Protein AF-A0A8J6NUS0-F1 (afdb_monomer)

Mean predicted aligned error: 7.98 Å

Nearest PDB structures (foldseek):
  6egc-assembly1_A  TM=4.329E-01  e=8.151E+00  synthetic construct

Structure (mmCIF, N/CA/C/O backbone):
data_AF-A0A8J6NUS0-F1
#
_entry.id   AF-A0A8J6NUS0-F1
#
loop_
_atom_site.group_PDB
_atom_site.id
_atom_site.type_symbol
_atom_site.label_atom_id
_atom_site.label_alt_id
_atom_site.label_comp_id
_atom_site.label_asym_id
_atom_site.label_entity_id
_atom_site.label_seq_id
_atom_site.pdbx_PDB_ins_code
_atom_site.Cartn_x
_atom_site.Cartn_y
_atom_site.Cartn_z
_atom_site.occupancy
_atom_site.B_iso_or_equiv
_atom_site.auth_seq_id
_atom_site.auth_comp_id
_atom_site.auth_asym_id
_atom_site.auth_atom_id
_atom_site.pdbx_PDB_model_num
ATOM 1 N N . MET A 1 1 ? -6.964 7.880 16.794 1.00 73.88 1 MET A N 1
ATOM 2 C CA . MET A 1 1 ? -7.777 8.091 15.586 1.00 73.88 1 MET A CA 1
ATOM 3 C C . MET A 1 1 ? -7.059 8.968 14.573 1.00 73.88 1 MET A C 1
ATOM 5 O O . MET A 1 1 ? -6.770 8.457 13.501 1.00 73.88 1 MET A O 1
ATOM 9 N N . LEU A 1 2 ? -6.635 10.193 14.921 1.00 80.88 2 LEU A N 1
ATOM 10 C CA . LEU A 1 2 ? -5.906 11.079 13.993 1.00 80.88 2 LEU A CA 1
ATOM 11 C C . LEU A 1 2 ? -4.667 10.432 13.339 1.00 80.88 2 LEU A C 1
ATOM 13 O O . LEU A 1 2 ? -4.529 10.477 12.124 1.00 80.88 2 LEU A O 1
ATOM 17 N N . GLY A 1 3 ? -3.802 9.772 14.119 1.00 83.56 3 GLY A N 1
ATOM 18 C CA . GLY A 1 3 ? -2.606 9.121 13.566 1.00 83.56 3 GLY A CA 1
ATOM 19 C C . GLY A 1 3 ? -2.916 7.996 12.569 1.00 83.56 3 GLY A C 1
ATOM 20 O O . GLY A 1 3 ? -2.227 7.872 11.566 1.00 83.56 3 GLY A O 1
ATOM 21 N N . TYR A 1 4 ? -3.983 7.221 12.798 1.00 85.00 4 TYR A N 1
ATOM 22 C CA . TYR A 1 4 ? -4.397 6.158 11.875 1.00 85.00 4 TYR A CA 1
ATOM 23 C C . TYR A 1 4 ? -4.909 6.753 10.558 1.00 85.00 4 TYR A C 1
ATOM 25 O O . TYR A 1 4 ? -4.504 6.318 9.490 1.00 85.00 4 TY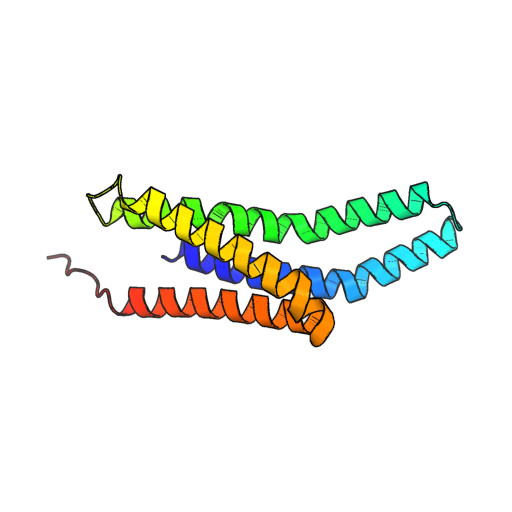R A O 1
ATOM 33 N N . MET A 1 5 ? -5.716 7.817 10.624 1.00 84.50 5 MET A N 1
ATOM 34 C CA . MET A 1 5 ? -6.162 8.519 9.417 1.00 84.50 5 MET A CA 1
ATOM 35 C C . MET A 1 5 ? -5.005 9.116 8.611 1.00 84.50 5 MET A C 1
ATOM 37 O O . MET A 1 5 ? -5.021 9.045 7.387 1.00 84.50 5 MET A O 1
ATOM 41 N N . ILE A 1 6 ? -4.017 9.719 9.284 1.00 88.62 6 ILE A N 1
ATOM 42 C CA . ILE A 1 6 ? -2.832 10.277 8.617 1.00 88.62 6 ILE A CA 1
ATOM 43 C C . ILE A 1 6 ? -2.068 9.170 7.883 1.00 88.62 6 ILE A C 1
ATOM 45 O O . ILE A 1 6 ? -1.617 9.401 6.765 1.00 88.62 6 ILE A O 1
ATOM 49 N N . LEU A 1 7 ? -1.962 7.972 8.472 1.00 90.94 7 LEU A N 1
ATOM 50 C CA . LEU A 1 7 ? -1.345 6.825 7.804 1.00 90.94 7 LEU A CA 1
ATOM 51 C C . LEU A 1 7 ? -2.128 6.402 6.559 1.00 90.94 7 LEU A C 1
ATOM 53 O O . LEU A 1 7 ? -1.525 6.311 5.500 1.00 90.94 7 LEU A O 1
ATOM 57 N N . GLU A 1 8 ? -3.444 6.205 6.651 1.00 89.44 8 GLU A N 1
ATOM 58 C CA . GLU A 1 8 ? -4.281 5.798 5.505 1.00 89.44 8 GLU A CA 1
ATOM 59 C C . GLU A 1 8 ? -4.218 6.817 4.351 1.00 89.44 8 GLU A C 1
ATOM 61 O O . GLU A 1 8 ? -4.039 6.456 3.187 1.00 89.44 8 GLU A O 1
ATOM 66 N N . ILE A 1 9 ? -4.279 8.117 4.667 1.00 89.38 9 ILE A N 1
ATOM 67 C CA . ILE A 1 9 ? -4.110 9.191 3.675 1.00 89.38 9 ILE A CA 1
ATOM 68 C C . ILE A 1 9 ? -2.687 9.177 3.101 1.00 89.38 9 ILE A C 1
ATOM 70 O O . ILE A 1 9 ? -2.503 9.322 1.893 1.00 89.38 9 ILE A O 1
ATOM 74 N N . GLY A 1 10 ? -1.675 8.976 3.945 1.00 91.62 10 GLY A N 1
ATOM 75 C CA . GLY A 1 10 ? -0.281 8.863 3.528 1.00 91.62 10 GLY A CA 1
ATOM 76 C C . GLY A 1 10 ? -0.044 7.683 2.586 1.00 91.62 10 GLY A C 1
ATOM 77 O O . GLY A 1 10 ? 0.643 7.847 1.580 1.00 91.62 10 GLY A O 1
ATOM 78 N N . ILE A 1 11 ? -0.643 6.519 2.853 1.00 91.81 11 ILE A N 1
ATOM 79 C CA . ILE A 1 11 ? -0.587 5.335 1.982 1.00 91.81 11 ILE A CA 1
ATOM 80 C C . ILE A 1 11 ? -1.213 5.663 0.627 1.00 91.81 11 ILE A C 1
ATOM 82 O O . ILE A 1 11 ? -0.582 5.442 -0.403 1.00 91.81 11 ILE A O 1
ATOM 86 N N . ALA A 1 12 ? -2.408 6.260 0.616 1.00 90.12 12 ALA A N 1
ATOM 87 C CA . ALA A 1 12 ? -3.083 6.666 -0.614 1.00 90.12 12 ALA A CA 1
ATOM 88 C C . ALA A 1 12 ? -2.235 7.640 -1.454 1.00 90.12 12 ALA A C 1
ATOM 90 O O . ALA A 1 12 ? -2.056 7.432 -2.654 1.00 90.12 12 ALA A O 1
ATOM 91 N N . ILE A 1 13 ? -1.672 8.678 -0.827 1.00 92.25 13 ILE A N 1
ATOM 92 C CA . ILE A 1 13 ? -0.837 9.676 -1.512 1.00 92.25 13 ILE A CA 1
ATOM 93 C C . ILE A 1 13 ? 0.455 9.042 -2.028 1.00 92.25 13 ILE A C 1
ATOM 95 O O . ILE A 1 13 ? 0.800 9.220 -3.192 1.00 92.25 13 ILE A O 1
ATOM 99 N N . THR A 1 14 ? 1.173 8.293 -1.190 1.00 91.56 14 THR A N 1
ATOM 100 C CA . THR A 1 14 ? 2.445 7.671 -1.586 1.00 91.56 14 THR A CA 1
ATOM 101 C C . THR A 1 14 ? 2.256 6.614 -2.672 1.00 91.56 14 THR A C 1
ATOM 103 O O . THR A 1 14 ? 3.075 6.557 -3.584 1.00 91.56 14 THR A O 1
ATOM 106 N N . ALA A 1 15 ? 1.161 5.849 -2.654 1.00 88.06 15 ALA A N 1
ATOM 107 C CA . ALA A 1 15 ? 0.820 4.908 -3.719 1.00 88.06 15 ALA A CA 1
ATOM 108 C C . ALA A 1 15 ? 0.483 5.616 -5.044 1.00 88.06 15 ALA A C 1
ATOM 110 O O . ALA A 1 15 ? 0.945 5.190 -6.104 1.00 88.06 15 ALA A O 1
ATOM 111 N N . LEU A 1 16 ? -0.267 6.725 -5.001 1.00 87.56 16 LEU A N 1
ATOM 112 C CA . LEU A 1 16 ? -0.542 7.543 -6.189 1.00 87.56 16 LEU A CA 1
ATOM 113 C C . LEU A 1 16 ? 0.738 8.153 -6.765 1.00 87.56 16 LEU A C 1
ATOM 115 O O . LEU A 1 16 ? 0.972 8.072 -7.969 1.00 87.56 16 LEU A O 1
ATOM 119 N N . LEU A 1 17 ? 1.584 8.731 -5.909 1.00 87.94 17 LEU A N 1
ATOM 120 C CA . LEU A 1 17 ? 2.867 9.296 -6.321 1.00 87.94 17 LEU A CA 1
ATOM 121 C C . LEU A 1 17 ? 3.780 8.224 -6.918 1.00 87.94 17 LEU A C 1
ATOM 123 O O . LEU A 1 17 ? 4.392 8.473 -7.952 1.00 87.94 17 LEU A O 1
ATOM 127 N N . ALA A 1 18 ? 3.828 7.030 -6.321 1.00 84.94 18 ALA A N 1
ATOM 128 C CA . ALA A 1 18 ? 4.565 5.898 -6.870 1.00 84.94 18 ALA A CA 1
ATOM 129 C C . ALA A 1 18 ? 4.039 5.509 -8.260 1.00 84.94 18 ALA A C 1
ATOM 131 O O . ALA A 1 18 ? 4.835 5.346 -9.177 1.00 84.94 18 ALA A O 1
ATOM 132 N N . SER A 1 19 ? 2.718 5.447 -8.460 1.00 82.31 19 SER A N 1
ATOM 133 C CA . SER A 1 19 ? 2.120 5.162 -9.773 1.00 82.31 19 SER A CA 1
ATOM 134 C C . SER A 1 19 ? 2.506 6.200 -10.832 1.00 82.31 19 SER A C 1
ATOM 136 O O . SER A 1 19 ? 2.961 5.846 -11.920 1.00 82.31 19 SER A O 1
ATOM 138 N N . VAL A 1 20 ? 2.399 7.491 -10.504 1.00 80.81 20 VAL A N 1
ATOM 139 C CA . VAL A 1 20 ? 2.772 8.582 -11.419 1.00 80.81 20 VAL A CA 1
ATOM 140 C C . VAL A 1 20 ? 4.276 8.574 -11.707 1.00 80.81 20 VAL A C 1
ATOM 142 O O . VAL A 1 20 ? 4.680 8.784 -12.854 1.00 80.81 20 VAL A O 1
ATOM 145 N N . ALA A 1 21 ? 5.106 8.290 -10.700 1.00 79.38 21 ALA A N 1
ATOM 146 C CA . ALA A 1 21 ? 6.553 8.170 -10.845 1.00 79.38 21 ALA A CA 1
ATOM 147 C C . ALA A 1 21 ? 6.943 6.975 -11.727 1.00 79.38 21 ALA A C 1
ATOM 149 O O . ALA A 1 21 ? 7.834 7.109 -12.566 1.00 79.38 21 ALA A O 1
ATOM 150 N N . VAL A 1 22 ? 6.257 5.836 -11.602 1.00 74.38 22 VAL A N 1
ATOM 151 C CA . VAL A 1 22 ? 6.473 4.660 -12.458 1.00 74.38 22 VAL A CA 1
ATOM 152 C C . VAL A 1 22 ? 6.163 4.981 -13.919 1.00 74.38 22 VAL A C 1
ATOM 154 O O . VAL A 1 22 ? 6.983 4.704 -14.792 1.00 74.38 22 VAL A O 1
ATOM 157 N N . ILE A 1 23 ? 5.030 5.633 -14.184 1.00 69.25 23 ILE A N 1
ATOM 158 C CA . ILE A 1 23 ? 4.605 5.956 -15.552 1.00 69.25 23 ILE A CA 1
ATOM 159 C C . ILE A 1 23 ? 5.490 7.050 -16.176 1.00 69.25 23 ILE A C 1
ATOM 161 O O . ILE A 1 23 ? 5.847 6.957 -17.347 1.00 69.25 23 ILE A O 1
ATOM 165 N N . SER A 1 24 ? 5.869 8.075 -15.406 1.00 73.25 24 SER A N 1
ATOM 166 C CA . SER A 1 24 ? 6.508 9.288 -15.948 1.00 73.25 24 SER A CA 1
ATOM 167 C C . SER A 1 24 ? 8.032 9.317 -15.800 1.00 73.25 24 SER A C 1
ATOM 169 O O . SER A 1 24 ? 8.736 9.754 -16.707 1.00 73.25 24 SER A O 1
ATOM 171 N N . LEU A 1 25 ? 8.563 8.900 -14.647 1.00 68.94 25 LEU A N 1
ATOM 172 C CA . LEU A 1 25 ? 9.993 9.004 -14.337 1.00 68.94 25 LEU A CA 1
ATOM 173 C C . LEU A 1 25 ? 10.741 7.714 -14.649 1.00 68.94 25 LEU A C 1
ATOM 175 O O . LEU A 1 25 ? 11.790 7.782 -15.283 1.00 68.94 25 LEU A O 1
ATOM 179 N N . LEU A 1 26 ? 10.226 6.548 -14.241 1.00 69.94 26 LEU A N 1
ATOM 180 C CA . LEU A 1 26 ? 10.926 5.284 -14.490 1.00 69.94 26 LEU A CA 1
ATOM 181 C C . LEU A 1 26 ? 11.041 4.982 -15.984 1.00 69.94 26 LEU A C 1
ATOM 183 O O . LEU A 1 26 ? 12.108 4.553 -16.407 1.00 69.94 26 LEU A O 1
ATOM 187 N N . GLY A 1 27 ? 9.998 5.247 -16.778 1.00 70.94 27 GLY A N 1
ATOM 188 C CA . GLY A 1 27 ? 10.056 5.096 -18.235 1.00 70.94 27 GLY A CA 1
ATOM 189 C C . GLY A 1 27 ? 11.156 5.956 -18.863 1.00 70.94 27 GLY A C 1
ATOM 190 O O . GLY A 1 27 ? 12.034 5.437 -19.546 1.00 70.94 27 GLY A O 1
ATOM 191 N N . ASN A 1 28 ? 11.176 7.254 -18.552 1.00 77.06 28 ASN A N 1
ATOM 192 C CA . ASN A 1 28 ? 12.148 8.193 -19.119 1.00 77.06 28 ASN A CA 1
ATOM 193 C C . ASN A 1 28 ? 13.583 7.933 -18.642 1.00 77.06 28 ASN A C 1
ATOM 195 O O . ASN A 1 28 ? 14.514 7.980 -19.445 1.00 77.06 28 ASN A O 1
ATOM 199 N N . ILE A 1 29 ? 13.774 7.634 -17.353 1.00 75.44 29 ILE A N 1
ATOM 200 C CA . ILE A 1 29 ? 15.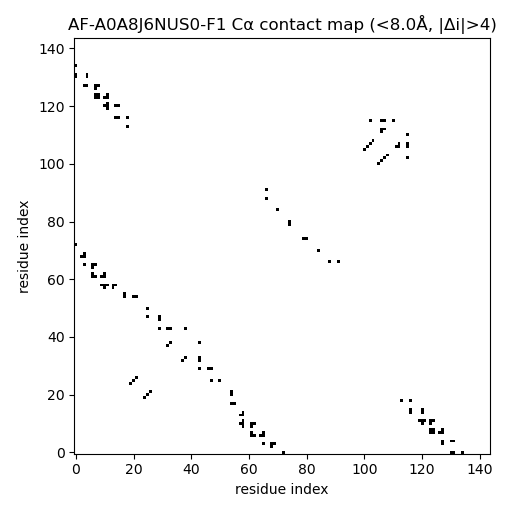089 7.312 -16.787 1.00 75.44 29 ILE A CA 1
ATOM 201 C C . ILE A 1 29 ? 15.607 6.006 -17.395 1.00 75.44 29 ILE A C 1
ATOM 203 O O . ILE A 1 29 ? 16.753 5.951 -17.828 1.00 75.44 29 ILE A O 1
ATOM 207 N N . TYR A 1 30 ? 14.767 4.971 -17.473 1.00 74.75 30 TYR A N 1
ATOM 208 C CA . TYR A 1 30 ? 15.155 3.676 -18.029 1.00 74.75 30 TYR A CA 1
ATOM 209 C C . TYR A 1 30 ? 15.542 3.781 -19.508 1.00 74.75 30 TYR A C 1
ATOM 211 O O . TYR A 1 30 ? 16.594 3.273 -19.885 1.00 74.75 30 TYR A O 1
ATOM 219 N N . VAL A 1 31 ? 14.747 4.491 -20.318 1.00 75.69 31 VAL A N 1
ATOM 220 C CA . VAL A 1 31 ? 15.058 4.738 -21.737 1.00 75.69 31 VAL A CA 1
ATOM 221 C C . VAL A 1 31 ? 16.343 5.562 -21.885 1.00 75.69 31 VAL A C 1
ATOM 223 O O . VAL A 1 31 ? 17.215 5.191 -22.658 1.00 75.69 31 VAL A O 1
ATOM 226 N N . SER A 1 32 ? 16.538 6.607 -21.073 1.00 79.31 32 SER A N 1
ATOM 227 C CA . SER A 1 32 ? 17.762 7.424 -21.137 1.00 79.31 32 SER A CA 1
ATOM 228 C C . SER A 1 32 ? 19.022 6.628 -20.777 1.00 79.31 32 SER A C 1
ATOM 230 O O . SER A 1 32 ? 20.070 6.801 -21.394 1.00 79.31 32 SER A O 1
ATOM 232 N N . PHE A 1 33 ? 18.946 5.743 -19.778 1.00 76.62 33 PHE A N 1
ATOM 233 C CA . PHE A 1 33 ? 20.068 4.874 -19.418 1.00 76.62 33 PHE A CA 1
ATOM 234 C C . PHE A 1 33 ? 20.321 3.787 -20.463 1.00 76.62 33 PHE A C 1
ATOM 236 O O . PHE A 1 33 ? 21.480 3.458 -20.710 1.00 76.62 33 PHE A O 1
ATOM 243 N N . HIS A 1 34 ? 19.266 3.262 -21.083 1.00 77.56 34 HIS A N 1
ATOM 244 C CA . HIS A 1 34 ? 19.367 2.337 -22.207 1.00 77.56 34 HIS A CA 1
ATOM 245 C C . HIS A 1 34 ? 20.095 2.984 -23.398 1.00 77.56 34 HIS A C 1
ATOM 247 O O . HIS A 1 34 ? 21.029 2.394 -23.936 1.00 77.56 34 HIS A O 1
ATOM 253 N N . ASP A 1 35 ? 19.762 4.230 -23.740 1.00 79.06 35 ASP A N 1
ATOM 254 C CA . ASP A 1 35 ? 20.393 4.949 -24.854 1.00 79.06 35 ASP A CA 1
ATOM 255 C C . ASP A 1 35 ? 21.872 5.298 -24.590 1.00 79.06 35 ASP A C 1
ATOM 257 O O . ASP A 1 35 ? 22.669 5.380 -25.524 1.00 79.06 35 ASP A O 1
ATOM 261 N N . LEU A 1 36 ? 22.261 5.479 -23.321 1.00 77.25 36 LEU A N 1
ATOM 262 C CA . LEU A 1 36 ? 23.630 5.841 -22.926 1.00 77.25 36 LEU A CA 1
ATOM 263 C C . LEU A 1 36 ? 24.555 4.638 -22.678 1.00 77.25 36 LEU A C 1
ATOM 265 O O . LEU A 1 36 ? 25.754 4.736 -22.934 1.00 77.25 36 LEU A O 1
ATOM 269 N N . PHE A 1 37 ? 24.033 3.529 -22.147 1.00 75.19 37 PHE A N 1
ATOM 270 C CA . PHE A 1 37 ? 24.831 2.367 -21.717 1.00 75.19 37 PHE A CA 1
ATOM 271 C C . PHE A 1 37 ? 24.596 1.101 -22.556 1.00 75.19 37 PHE A C 1
ATOM 273 O O . PHE A 1 37 ? 25.256 0.085 -22.318 1.00 75.19 37 PHE A O 1
ATOM 280 N N . GLY A 1 38 ? 23.700 1.161 -23.546 1.00 73.31 38 GLY A N 1
ATOM 281 C CA . GLY A 1 38 ? 23.334 0.029 -24.393 1.00 73.31 38 GLY A CA 1
ATOM 282 C C . GLY A 1 38 ? 22.622 -1.093 -23.629 1.00 73.31 38 GLY A C 1
ATOM 283 O O . GLY A 1 38 ? 22.209 -0.940 -22.478 1.00 73.31 38 GLY A O 1
ATOM 284 N N . ASP A 1 39 ? 22.522 -2.260 -24.264 1.00 79.12 39 ASP A N 1
ATOM 285 C CA . ASP A 1 39 ? 21.804 -3.438 -23.760 1.00 79.12 39 ASP A CA 1
ATOM 286 C C . ASP A 1 39 ? 22.552 -4.203 -22.652 1.00 79.12 39 ASP A C 1
ATOM 288 O O . ASP A 1 39 ? 22.587 -5.432 -22.652 1.00 79.12 39 ASP A O 1
ATOM 292 N N . ASN A 1 40 ? 23.188 -3.527 -21.688 1.00 85.12 40 ASN A N 1
ATOM 293 C CA . ASN A 1 40 ? 23.781 -4.232 -20.550 1.00 85.12 40 ASN A CA 1
ATOM 294 C C . ASN A 1 40 ? 22.678 -4.660 -19.558 1.00 85.12 40 ASN A C 1
ATOM 296 O O . ASN A 1 40 ? 22.171 -3.826 -18.796 1.00 85.12 40 ASN A O 1
ATOM 300 N N . PRO A 1 41 ? 22.325 -5.959 -19.489 1.00 82.88 41 PRO A N 1
ATOM 301 C CA . PRO A 1 41 ? 21.161 -6.401 -18.728 1.00 82.88 41 PRO A CA 1
ATOM 302 C C . PRO A 1 41 ? 21.369 -6.256 -17.218 1.00 82.88 41 PRO A C 1
ATOM 304 O O . PRO A 1 41 ? 20.414 -6.000 -16.484 1.00 82.88 41 PRO A O 1
ATOM 307 N N . ILE A 1 42 ? 22.611 -6.382 -16.736 1.00 87.56 42 ILE A N 1
ATOM 308 C CA . ILE A 1 42 ? 22.943 -6.292 -15.308 1.00 87.56 42 ILE A CA 1
ATOM 309 C C . ILE A 1 42 ? 22.734 -4.858 -14.825 1.00 87.56 42 ILE A C 1
ATOM 311 O O . ILE A 1 42 ? 22.085 -4.633 -13.803 1.00 87.56 42 ILE A O 1
ATOM 315 N N . PHE A 1 43 ? 23.240 -3.888 -15.585 1.00 86.19 43 PHE A N 1
ATOM 316 C CA . PHE A 1 43 ? 23.114 -2.475 -15.251 1.00 86.19 43 PHE A CA 1
ATOM 317 C C . PHE A 1 43 ? 21.649 -2.016 -15.265 1.00 86.19 43 PHE A C 1
ATOM 319 O O . PHE A 1 43 ? 21.170 -1.443 -14.285 1.00 86.19 43 PHE A O 1
ATOM 326 N N . LEU A 1 44 ? 20.901 -2.351 -16.321 1.00 84.25 44 LEU A N 1
ATOM 327 C CA . LEU A 1 44 ? 19.480 -2.008 -16.434 1.00 84.25 44 LEU A CA 1
ATOM 328 C C . LEU A 1 44 ? 18.631 -2.661 -15.332 1.00 84.25 44 LEU A C 1
ATOM 330 O O . LEU A 1 44 ? 17.698 -2.041 -14.814 1.00 84.25 44 LEU A O 1
ATOM 334 N N . THR A 1 45 ? 18.970 -3.889 -14.927 1.00 87.00 45 THR A N 1
ATOM 335 C CA . THR A 1 45 ? 18.310 -4.565 -13.801 1.00 87.00 45 THR A CA 1
ATOM 336 C C . THR A 1 45 ? 18.614 -3.866 -12.478 1.00 87.00 45 THR A C 1
ATOM 338 O O . THR A 1 45 ? 17.696 -3.634 -11.693 1.00 87.00 45 THR A O 1
ATOM 341 N N . ALA A 1 46 ? 19.868 -3.470 -12.237 1.00 89.25 46 ALA A N 1
ATOM 342 C CA . ALA A 1 46 ? 20.250 -2.745 -11.027 1.00 89.25 46 ALA A CA 1
ATOM 343 C C . ALA A 1 46 ? 19.499 -1.408 -10.902 1.00 89.25 46 ALA A C 1
ATOM 345 O O . ALA A 1 46 ? 18.914 -1.125 -9.855 1.00 89.25 46 ALA A O 1
ATOM 346 N N . VAL A 1 47 ? 19.432 -0.628 -11.988 1.00 86.44 47 VAL A N 1
ATOM 347 C CA . VAL A 1 47 ? 18.661 0.627 -12.040 1.00 86.44 47 VAL A CA 1
ATOM 348 C C . VAL A 1 47 ? 17.182 0.367 -11.743 1.00 86.44 47 VAL A C 1
ATOM 350 O O . VAL A 1 47 ? 16.598 1.034 -10.887 1.00 86.44 47 VAL A O 1
ATOM 353 N N . ARG A 1 48 ? 16.578 -0.648 -12.3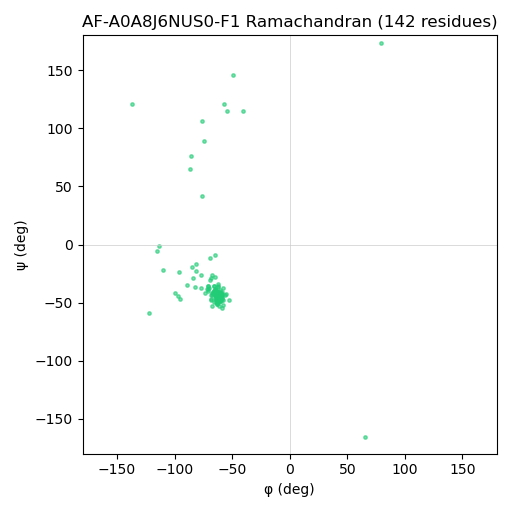78 1.00 85.12 48 ARG A N 1
ATOM 354 C CA . ARG A 1 48 ? 15.175 -1.023 -12.141 1.00 85.12 48 ARG A CA 1
ATOM 355 C C . ARG A 1 48 ? 14.915 -1.384 -10.677 1.00 85.12 48 ARG A C 1
ATOM 357 O O . ARG A 1 48 ? 13.914 -0.937 -10.119 1.00 85.12 48 ARG A O 1
ATOM 364 N N . VAL A 1 49 ? 15.794 -2.167 -10.051 1.00 89.62 49 VAL A N 1
ATOM 365 C CA . VAL A 1 49 ? 15.662 -2.568 -8.640 1.00 89.62 49 VAL A CA 1
ATOM 366 C C . VAL A 1 49 ? 15.721 -1.352 -7.720 1.00 89.62 49 VAL A C 1
ATOM 368 O O . VAL A 1 49 ? 14.844 -1.194 -6.874 1.00 89.62 49 VAL A O 1
ATOM 371 N N . ILE A 1 50 ? 16.697 -0.463 -7.912 1.00 89.19 50 ILE A N 1
ATOM 372 C CA . ILE A 1 50 ? 16.858 0.741 -7.083 1.00 89.19 50 ILE A CA 1
ATOM 373 C C . ILE A 1 50 ? 15.619 1.637 -7.180 1.00 89.19 50 ILE A C 1
ATOM 375 O O . ILE A 1 50 ? 15.075 2.058 -6.157 1.00 89.19 50 ILE A O 1
ATOM 379 N N . LEU A 1 51 ? 15.133 1.885 -8.398 1.00 86.31 51 LEU A N 1
ATOM 380 C CA . LEU A 1 51 ? 13.943 2.706 -8.617 1.00 86.31 51 LEU A CA 1
ATOM 381 C C . LEU A 1 51 ? 12.683 2.055 -8.023 1.00 86.31 51 LEU A C 1
ATOM 383 O O . LEU A 1 51 ? 11.866 2.745 -7.414 1.00 86.31 51 LEU A O 1
ATOM 387 N N . SER A 1 52 ? 12.552 0.729 -8.136 1.00 87.38 52 SER A N 1
ATOM 388 C CA . SER A 1 52 ? 11.426 -0.020 -7.559 1.00 87.38 52 SER A CA 1
ATOM 389 C C . SER A 1 52 ? 11.421 0.048 -6.033 1.00 87.38 52 SER A C 1
ATOM 391 O O . SER A 1 52 ? 10.375 0.295 -5.437 1.00 87.38 52 SER A O 1
ATOM 393 N N . ILE A 1 53 ? 12.588 -0.105 -5.395 1.00 90.88 53 ILE A N 1
ATOM 394 C CA . ILE A 1 53 ? 12.731 0.0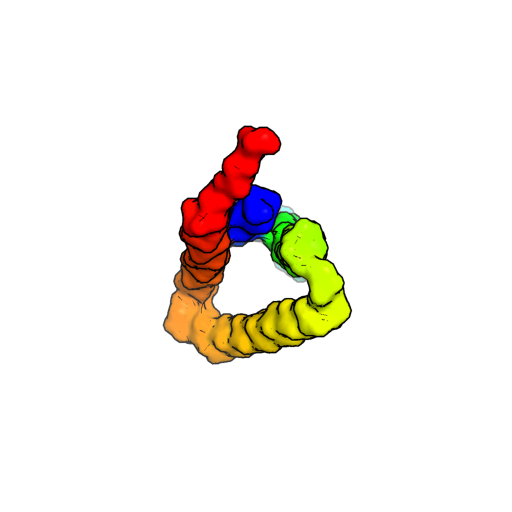58 -3.942 1.00 90.88 53 ILE A CA 1
ATOM 395 C C . ILE A 1 53 ? 12.309 1.471 -3.539 1.00 90.88 53 ILE A C 1
ATOM 397 O O . ILE A 1 53 ? 11.486 1.619 -2.642 1.00 90.88 53 ILE A O 1
ATOM 401 N N . GLY A 1 54 ? 12.809 2.502 -4.226 1.00 89.00 54 GLY A N 1
ATOM 402 C CA . GLY A 1 54 ? 12.454 3.892 -3.932 1.00 89.00 54 GLY A CA 1
ATOM 403 C C . GLY A 1 54 ? 10.949 4.170 -4.018 1.00 89.00 54 GLY A C 1
ATOM 404 O O . GLY A 1 54 ? 10.416 4.898 -3.185 1.00 89.00 54 GLY A O 1
ATOM 405 N N . CYS A 1 55 ? 10.251 3.553 -4.975 1.00 87.69 55 CYS A N 1
ATOM 406 C CA . CYS A 1 55 ? 8.806 3.723 -5.144 1.00 87.69 55 CYS A CA 1
ATOM 407 C C . CYS A 1 55 ? 7.977 2.924 -4.126 1.00 87.69 55 CYS A C 1
ATOM 409 O O . CYS A 1 55 ? 6.948 3.408 -3.660 1.00 87.69 55 CYS A O 1
ATOM 411 N N . LEU A 1 56 ? 8.405 1.707 -3.775 1.00 89.69 56 LEU A N 1
ATOM 412 C CA . LEU A 1 56 ? 7.652 0.811 -2.890 1.00 89.69 56 LEU A CA 1
ATOM 413 C C . LEU A 1 56 ? 7.884 1.089 -1.405 1.00 89.69 56 LEU A C 1
ATOM 415 O O . LEU A 1 56 ? 7.005 0.824 -0.586 1.00 89.69 56 LEU A O 1
ATOM 419 N N . LEU A 1 57 ? 9.055 1.609 -1.039 1.00 92.56 57 LEU A N 1
ATOM 420 C CA . LEU A 1 57 ? 9.447 1.755 0.358 1.00 92.56 57 LEU A CA 1
ATOM 421 C C . LEU A 1 57 ? 8.539 2.721 1.145 1.00 92.56 57 LEU A C 1
ATOM 423 O O . LEU A 1 57 ? 8.103 2.332 2.229 1.00 92.56 57 LEU A O 1
ATOM 427 N N . PRO A 1 58 ? 8.164 3.914 0.634 1.00 91.88 58 PRO A N 1
ATOM 428 C CA . PRO A 1 58 ? 7.264 4.811 1.359 1.00 91.88 58 PRO A CA 1
ATOM 429 C C . PRO A 1 58 ? 5.887 4.198 1.688 1.00 91.88 58 PRO A C 1
ATOM 431 O O . PRO A 1 58 ? 5.549 4.156 2.875 1.00 91.88 58 PRO A O 1
ATOM 434 N N . PRO A 1 59 ? 5.097 3.675 0.722 1.00 90.69 59 PRO A N 1
ATOM 435 C CA . PRO A 1 59 ? 3.803 3.076 1.046 1.00 90.69 59 PRO A CA 1
ATOM 436 C C . PRO A 1 59 ? 3.949 1.808 1.899 1.00 90.69 59 PRO A C 1
ATOM 438 O O . PRO A 1 59 ? 3.150 1.603 2.810 1.00 90.69 59 PRO A O 1
ATOM 441 N N . ALA A 1 60 ? 4.989 0.990 1.685 1.00 91.56 60 ALA A N 1
ATOM 442 C CA . ALA A 1 60 ? 5.204 -0.232 2.464 1.00 91.56 60 ALA A CA 1
ATOM 443 C C . ALA A 1 60 ? 5.486 0.051 3.949 1.00 91.56 60 ALA A C 1
ATOM 445 O O . ALA A 1 60 ? 4.944 -0.627 4.824 1.00 91.56 60 ALA A O 1
ATOM 446 N N . VAL A 1 61 ? 6.296 1.072 4.250 1.00 93.38 61 VAL A N 1
ATOM 447 C CA . VAL A 1 61 ? 6.586 1.476 5.635 1.00 93.38 61 VAL A CA 1
ATOM 448 C C . VAL A 1 61 ? 5.320 1.979 6.329 1.00 93.38 61 VAL A C 1
ATOM 450 O O . VAL A 1 61 ? 5.045 1.586 7.464 1.00 93.38 61 VAL A O 1
ATOM 453 N N . LEU A 1 62 ? 4.516 2.800 5.645 1.00 91.88 62 LEU A N 1
ATOM 454 C CA . LEU A 1 62 ? 3.259 3.308 6.198 1.00 91.88 62 LEU A CA 1
ATOM 455 C C . LEU A 1 62 ? 2.246 2.180 6.446 1.00 91.88 62 LEU A C 1
ATOM 457 O O . LEU A 1 62 ? 1.634 2.138 7.514 1.00 91.88 62 LEU A O 1
ATOM 461 N N . MET A 1 63 ? 2.124 1.227 5.514 1.00 90.06 63 MET A N 1
ATOM 462 C CA . MET A 1 63 ? 1.282 0.035 5.681 1.00 90.06 63 MET A CA 1
ATOM 463 C C . MET A 1 63 ? 1.743 -0.852 6.844 1.00 90.06 63 MET A C 1
ATOM 465 O O . MET A 1 63 ? 0.910 -1.431 7.532 1.00 90.06 63 MET A O 1
ATOM 469 N N . GLY A 1 64 ? 3.047 -0.947 7.114 1.00 90.12 64 GLY A N 1
ATOM 470 C CA . GLY A 1 64 ? 3.560 -1.690 8.270 1.00 90.12 64 GLY A CA 1
ATOM 471 C C . GLY A 1 64 ? 3.193 -1.057 9.619 1.00 90.12 64 GLY A C 1
ATOM 472 O O . GLY A 1 64 ? 3.085 -1.755 10.628 1.00 90.12 64 GLY A O 1
ATOM 473 N N . ALA A 1 65 ? 2.966 0.259 9.646 1.00 89.56 65 ALA A N 1
ATOM 474 C CA . ALA A 1 65 ? 2.670 1.006 10.863 1.00 89.56 65 ALA A CA 1
ATOM 475 C C . ALA A 1 65 ? 1.182 0.999 11.261 1.00 89.56 65 ALA A C 1
ATOM 477 O O . ALA A 1 65 ? 0.876 1.252 12.427 1.00 89.56 65 ALA A O 1
ATOM 478 N N . THR A 1 66 ? 0.248 0.696 10.350 1.00 88.19 66 THR A N 1
ATOM 479 C CA . THR A 1 66 ? -1.206 0.811 10.601 1.00 88.19 66 THR A CA 1
ATOM 480 C C . THR A 1 66 ? -1.688 -0.084 11.738 1.00 88.19 66 THR A C 1
ATOM 482 O O . THR A 1 66 ? -2.384 0.390 12.641 1.00 88.19 66 THR A O 1
ATOM 485 N N . LEU A 1 67 ? -1.294 -1.360 11.743 1.00 86.25 67 LEU A N 1
ATOM 486 C CA . LEU A 1 67 ? -1.753 -2.324 12.742 1.00 86.25 67 LEU A CA 1
ATOM 487 C C . LEU A 1 67 ? -1.207 -2.037 14.157 1.00 86.25 67 LEU A C 1
ATOM 489 O O . LEU A 1 67 ? -2.020 -1.972 15.083 1.00 86.25 67 LEU A O 1
ATOM 493 N N . PRO A 1 68 ? 0.102 -1.783 14.367 1.00 84.44 68 PRO A N 1
ATOM 494 C CA . PRO A 1 68 ? 0.617 -1.335 15.663 1.00 84.44 68 PRO A CA 1
ATOM 495 C C . PRO A 1 68 ? -0.078 -0.072 16.186 1.00 84.44 68 PRO A C 1
ATOM 497 O O . PRO A 1 68 ? -0.442 -0.002 17.361 1.00 84.44 68 PRO A O 1
ATOM 500 N N . LEU A 1 69 ? -0.319 0.913 15.315 1.00 84.94 69 LEU A N 1
ATOM 501 C CA . LEU A 1 69 ? -0.962 2.166 15.705 1.00 84.94 69 LEU A CA 1
ATOM 502 C C . LEU A 1 69 ? -2.424 1.944 16.130 1.00 84.94 69 LEU A C 1
ATOM 504 O O . LEU A 1 69 ? -2.881 2.501 17.130 1.00 84.94 69 LEU A O 1
ATOM 508 N N . LEU A 1 70 ? -3.149 1.092 15.399 1.00 83.00 70 LEU A N 1
ATOM 509 C CA . LEU A 1 70 ? -4.520 0.703 15.723 1.00 83.00 70 LEU A CA 1
ATOM 510 C C . LEU A 1 70 ? -4.597 -0.022 17.076 1.00 83.00 70 LEU A C 1
ATOM 512 O O . LEU A 1 70 ? -5.490 0.254 17.880 1.00 83.00 70 LEU A O 1
ATOM 516 N N . LEU A 1 71 ? -3.631 -0.900 17.361 1.00 83.62 71 LEU A N 1
ATOM 517 C CA . LEU A 1 71 ? -3.535 -1.610 18.636 1.00 83.62 71 LEU A CA 1
ATOM 518 C C . LEU A 1 71 ? -3.320 -0.661 19.820 1.00 83.62 71 LEU A C 1
ATOM 520 O O . LEU A 1 71 ? -3.991 -0.817 20.843 1.00 83.62 71 LEU A O 1
ATOM 524 N N . VAL A 1 72 ? -2.455 0.349 19.680 1.00 81.69 72 VAL A N 1
ATOM 525 C CA . VAL A 1 72 ? -2.255 1.385 20.712 1.00 81.69 72 VAL A CA 1
ATOM 526 C C . VAL A 1 72 ? -3.564 2.131 20.995 1.00 81.69 72 VAL A C 1
ATOM 528 O O . VAL A 1 72 ? -3.919 2.344 22.156 1.00 81.69 72 VAL A O 1
ATOM 531 N N . PHE A 1 73 ? -4.336 2.478 19.959 1.00 75.69 73 PHE A N 1
ATOM 532 C CA . PHE A 1 73 ? -5.620 3.162 20.149 1.00 75.69 73 PHE A CA 1
ATOM 533 C C . PHE A 1 73 ? -6.662 2.313 20.876 1.00 75.69 73 PHE A C 1
ATOM 535 O O . PHE A 1 73 ? -7.373 2.829 21.738 1.00 75.69 73 PHE A O 1
ATOM 542 N N . ILE A 1 74 ? -6.767 1.031 20.532 1.00 74.81 74 ILE A N 1
ATOM 543 C CA . ILE A 1 74 ? -7.766 0.132 21.122 1.00 74.81 74 ILE A CA 1
ATOM 544 C C . ILE A 1 74 ? -7.404 -0.205 22.571 1.00 74.81 74 ILE A C 1
ATOM 546 O O . ILE A 1 74 ? -8.281 -0.224 23.434 1.00 74.81 74 ILE A O 1
ATOM 550 N N . THR A 1 75 ? -6.113 -0.384 22.851 1.00 73.19 75 THR A N 1
ATOM 551 C CA . THR A 1 75 ? -5.584 -0.634 24.200 1.00 73.19 75 THR A CA 1
ATOM 552 C C . THR A 1 75 ? -5.906 0.506 25.159 1.00 73.19 75 THR A C 1
ATOM 554 O O . THR A 1 75 ? -6.363 0.262 26.270 1.00 73.19 75 THR A O 1
ATOM 557 N N . ASN A 1 76 ? -5.747 1.756 24.717 1.00 68.62 76 ASN A N 1
ATOM 558 C CA . ASN A 1 76 ? -6.039 2.927 25.548 1.00 68.62 76 ASN A CA 1
ATOM 559 C C . ASN A 1 76 ? -7.541 3.125 25.838 1.00 68.62 76 ASN A C 1
ATOM 561 O O . ASN A 1 76 ? -7.890 3.954 26.672 1.00 68.62 76 ASN A O 1
ATOM 565 N N . ARG A 1 77 ? -8.438 2.406 25.145 1.00 64.75 77 ARG A N 1
ATOM 566 C CA . ARG A 1 77 ? -9.902 2.546 25.267 1.00 64.75 77 ARG A CA 1
ATOM 567 C C . ARG A 1 77 ? -10.585 1.350 25.938 1.00 64.75 77 ARG A C 1
ATOM 569 O O . ARG A 1 77 ? -11.694 1.519 26.429 1.00 64.75 77 ARG A O 1
ATOM 576 N N . ASN A 1 78 ? -9.975 0.162 25.950 1.00 60.28 78 ASN A N 1
ATOM 577 C CA . ASN A 1 78 ? -10.586 -1.062 26.477 1.00 60.28 78 ASN A CA 1
ATOM 578 C C . ASN A 1 78 ? -9.598 -1.878 27.326 1.00 60.28 78 ASN A C 1
ATOM 580 O O . ASN A 1 78 ? -8.604 -2.388 26.818 1.00 60.28 78 ASN A O 1
ATOM 584 N N . HIS A 1 79 ? -9.942 -2.110 28.599 1.00 56.00 79 HIS A N 1
ATOM 585 C CA . HIS A 1 79 ? -9.181 -2.957 29.533 1.00 56.00 79 HIS A CA 1
ATOM 586 C C . HIS A 1 79 ? -9.129 -4.456 29.143 1.00 56.00 79 HIS A C 1
ATOM 588 O O . HIS A 1 79 ? -8.361 -5.221 29.726 1.00 56.00 79 HIS A O 1
ATOM 594 N N . PHE A 1 80 ? -9.892 -4.904 28.136 1.00 55.38 80 PHE A N 1
ATOM 595 C CA . PHE A 1 80 ? -9.881 -6.287 27.630 1.00 55.38 80 PHE A CA 1
ATOM 596 C C . PHE A 1 80 ? -8.791 -6.503 26.563 1.00 55.38 80 PHE A C 1
ATOM 598 O O . PHE A 1 80 ? -9.061 -6.783 25.395 1.00 55.38 80 PHE A O 1
ATOM 605 N N . PHE A 1 81 ? -7.538 -6.372 26.996 1.00 63.47 81 PHE A N 1
ATOM 606 C CA . PHE A 1 81 ? -6.330 -6.320 26.169 1.00 63.47 81 PHE A CA 1
ATOM 607 C C . PHE A 1 81 ? -6.066 -7.591 25.332 1.00 63.47 81 PHE A C 1
ATOM 609 O O . PHE A 1 81 ? -5.710 -7.502 24.165 1.00 63.47 81 PHE A O 1
ATOM 616 N N . GLN A 1 82 ? -6.281 -8.796 25.869 1.00 61.19 82 GLN A N 1
ATOM 617 C CA . GLN A 1 82 ? -5.696 -10.012 25.271 1.00 61.19 82 GLN A CA 1
ATOM 618 C C . GLN A 1 82 ? -6.480 -10.606 24.085 1.00 61.19 82 GLN A C 1
ATOM 620 O O . GLN A 1 82 ? -5.879 -11.081 23.123 1.00 61.19 82 GLN A O 1
ATOM 625 N N . LYS A 1 83 ? -7.821 -10.571 24.103 1.00 65.25 83 LYS A N 1
ATOM 626 C CA . LYS A 1 83 ? -8.643 -11.166 23.023 1.00 65.25 83 LYS A CA 1
ATOM 627 C C . LYS A 1 83 ? -8.774 -10.259 21.792 1.00 65.25 83 LYS A C 1
ATOM 629 O O . LYS A 1 83 ? -9.040 -10.751 20.697 1.00 65.25 83 LYS A O 1
ATOM 634 N N . GLY A 1 84 ? -8.588 -8.946 21.957 1.00 74.12 84 GLY A N 1
ATOM 635 C CA . GLY A 1 84 ? -8.720 -7.963 20.877 1.00 74.12 84 GLY A CA 1
ATOM 636 C C . GLY A 1 84 ? -7.563 -7.998 19.876 1.00 74.12 84 GLY A C 1
ATOM 637 O O . GLY A 1 84 ? -7.806 -7.967 18.671 1.00 74.12 84 GLY A O 1
ATOM 638 N N . VAL A 1 85 ? -6.321 -8.131 20.361 1.00 81.31 85 VAL A N 1
ATOM 639 C CA . VAL A 1 85 ? -5.112 -8.113 19.515 1.00 81.31 85 VAL A CA 1
ATOM 640 C C . VAL A 1 85 ? -5.094 -9.275 18.528 1.00 81.31 85 VAL A C 1
ATOM 642 O O . VAL A 1 85 ? -4.947 -9.055 17.329 1.00 81.31 85 VAL A O 1
ATOM 645 N N . GLY A 1 86 ? -5.299 -10.504 19.017 1.00 83.56 86 GLY A N 1
ATOM 646 C CA . GLY A 1 86 ? -5.308 -11.696 18.167 1.00 83.56 86 GLY A CA 1
ATOM 647 C C . GLY A 1 86 ? -6.382 -11.614 17.083 1.00 83.56 86 GLY A C 1
ATOM 648 O O . GLY A 1 86 ? -6.103 -11.881 15.921 1.00 83.56 86 GLY A O 1
ATOM 649 N N . ARG A 1 87 ? -7.587 -11.141 17.432 1.00 83.38 87 ARG A N 1
ATOM 650 C CA . ARG A 1 87 ? -8.685 -10.977 16.469 1.00 83.38 87 ARG A CA 1
ATOM 651 C C . ARG A 1 87 ? -8.362 -9.944 15.389 1.00 83.38 87 ARG A C 1
ATOM 653 O O . ARG A 1 87 ? -8.610 -10.210 14.218 1.00 83.38 87 ARG A O 1
ATOM 660 N N . LEU A 1 88 ? -7.803 -8.793 15.764 1.00 84.38 88 LEU A N 1
ATOM 661 C CA . LEU A 1 88 ? -7.389 -7.755 14.811 1.00 84.38 88 LEU A CA 1
ATOM 662 C C . LEU A 1 88 ? -6.285 -8.250 13.881 1.00 84.38 88 LEU A C 1
ATOM 664 O O . LEU A 1 88 ? -6.362 -8.034 12.675 1.00 84.38 88 LEU A O 1
ATOM 668 N N . TYR A 1 89 ? -5.293 -8.951 14.430 1.00 86.62 89 TYR A N 1
ATOM 669 C CA . TYR A 1 89 ? -4.209 -9.525 13.645 1.00 86.62 89 TYR A CA 1
ATOM 670 C C . TYR A 1 89 ? -4.729 -10.569 12.653 1.00 86.62 89 TYR A C 1
ATOM 672 O O . TYR A 1 89 ? -4.429 -10.483 11.467 1.00 86.62 89 TYR A O 1
ATOM 680 N N . SER A 1 90 ? -5.594 -11.488 13.097 1.00 89.31 90 SER A N 1
ATOM 681 C CA . SER A 1 90 ? -6.219 -12.479 12.216 1.00 89.31 90 SER A CA 1
ATOM 682 C C . SER A 1 90 ? -7.041 -11.833 11.100 1.00 89.31 90 SER A C 1
ATOM 684 O O . SER A 1 90 ? -6.923 -12.256 9.953 1.00 89.31 90 SER A O 1
ATOM 686 N N . ILE A 1 91 ? -7.838 -10.800 11.404 1.00 90.31 91 ILE A N 1
ATOM 687 C CA . ILE A 1 91 ? -8.619 -10.071 10.390 1.00 90.31 91 ILE A CA 1
ATOM 688 C C . ILE A 1 91 ? -7.689 -9.384 9.383 1.00 90.31 91 ILE A C 1
ATOM 690 O O . ILE A 1 91 ? -7.926 -9.488 8.182 1.00 90.31 91 ILE A O 1
ATOM 694 N N . ASN A 1 92 ? -6.618 -8.729 9.842 1.00 89.50 92 ASN A N 1
ATOM 695 C CA . ASN A 1 92 ? -5.658 -8.058 8.968 1.00 89.50 92 ASN A CA 1
ATOM 696 C C . ASN A 1 92 ? -4.916 -9.041 8.054 1.00 89.50 92 ASN A C 1
ATOM 698 O O . ASN A 1 92 ? -4.829 -8.812 6.853 1.00 89.50 92 ASN A O 1
ATOM 702 N N . THR A 1 93 ? -4.419 -10.156 8.595 1.00 91.56 93 THR A N 1
ATOM 703 C CA . THR A 1 93 ? -3.733 -11.183 7.799 1.00 91.56 93 THR A CA 1
ATOM 704 C C . THR A 1 93 ? -4.681 -11.830 6.797 1.00 91.56 93 THR A C 1
ATOM 706 O O . THR A 1 93 ? -4.328 -11.975 5.631 1.00 91.56 93 THR A O 1
ATOM 709 N N . PHE A 1 94 ? -5.896 -12.184 7.219 1.00 94.88 94 PHE A N 1
ATOM 710 C CA . PHE A 1 94 ? -6.890 -12.767 6.322 1.00 94.88 94 PHE A CA 1
ATOM 711 C C . PHE A 1 94 ? -7.285 -11.792 5.206 1.00 94.88 94 PHE A C 1
ATOM 713 O O . PHE A 1 94 ? -7.308 -12.170 4.036 1.00 94.88 94 PHE A O 1
ATOM 720 N N . GLY A 1 95 ? -7.520 -10.524 5.551 1.00 92.06 95 GLY A N 1
ATOM 721 C CA . GLY A 1 95 ? -7.788 -9.459 4.590 1.00 92.06 95 GLY A CA 1
ATOM 722 C C . GLY A 1 95 ? -6.628 -9.240 3.620 1.00 92.06 95 GLY A C 1
ATOM 723 O O . GLY A 1 95 ? -6.866 -9.110 2.425 1.00 92.06 95 GLY A O 1
ATOM 724 N N . ALA A 1 96 ? -5.381 -9.273 4.096 1.00 91.56 96 ALA A N 1
ATOM 725 C CA . ALA A 1 96 ? -4.199 -9.157 3.246 1.00 91.56 96 ALA A CA 1
ATOM 726 C C . ALA A 1 96 ? -4.079 -10.334 2.266 1.00 91.56 96 ALA A C 1
ATOM 728 O O . ALA A 1 96 ? -3.845 -10.117 1.080 1.00 91.56 96 ALA A O 1
ATOM 729 N N . VAL A 1 97 ? -4.300 -11.570 2.729 1.00 95.88 97 VAL A N 1
ATOM 730 C CA . VAL A 1 97 ? -4.292 -12.766 1.870 1.00 95.88 97 VAL A CA 1
ATOM 731 C C . VAL A 1 97 ? -5.380 -12.673 0.802 1.00 95.88 97 VAL A C 1
ATOM 733 O O . VAL A 1 97 ? -5.089 -12.849 -0.381 1.00 95.88 97 VAL A O 1
ATOM 736 N N . LEU A 1 98 ? -6.615 -12.348 1.194 1.00 96.38 98 LEU A N 1
ATOM 737 C CA . LEU A 1 98 ? -7.711 -12.154 0.245 1.00 96.38 98 LEU A CA 1
ATOM 738 C C . LEU A 1 98 ? -7.427 -11.007 -0.726 1.00 96.38 98 LEU A C 1
ATOM 740 O O . LEU A 1 98 ? -7.668 -11.147 -1.921 1.00 96.38 98 LEU A O 1
ATOM 744 N N . GLY A 1 99 ? -6.890 -9.894 -0.233 1.00 93.00 99 GLY A N 1
ATOM 745 C CA . GLY A 1 99 ? -6.540 -8.730 -1.036 1.00 93.00 99 GLY A CA 1
ATOM 746 C C . GLY A 1 99 ? -5.498 -9.062 -2.097 1.00 93.00 99 GLY A C 1
ATOM 747 O O . GLY A 1 99 ? -5.716 -8.761 -3.267 1.00 93.00 99 GLY A O 1
ATOM 748 N N . VAL A 1 100 ? -4.407 -9.740 -1.726 1.00 93.62 100 VAL A N 1
ATOM 749 C CA . VAL A 1 100 ? -3.372 -10.189 -2.672 1.00 93.62 100 VAL A CA 1
ATOM 750 C C . VAL A 1 100 ? -3.941 -11.197 -3.667 1.00 93.62 100 VAL A C 1
ATOM 752 O O . VAL A 1 100 ? -3.662 -11.085 -4.858 1.00 93.62 100 VAL A O 1
ATOM 755 N N . PHE A 1 101 ? -4.777 -12.138 -3.219 1.00 96.38 101 PHE A N 1
ATOM 756 C CA . PHE A 1 101 ? -5.416 -13.114 -4.101 1.00 96.38 101 PHE A CA 1
ATOM 757 C C . PHE A 1 101 ? -6.323 -12.437 -5.141 1.00 96.38 101 PHE A C 1
ATOM 759 O O . PHE A 1 101 ? -6.149 -12.633 -6.341 1.00 96.38 101 PHE A O 1
ATOM 766 N N . ILE A 1 102 ? -7.247 -11.579 -4.705 1.00 96.06 102 ILE A N 1
ATOM 767 C CA . ILE A 1 102 ? -8.157 -10.850 -5.600 1.00 96.06 102 ILE A CA 1
ATOM 768 C C . ILE A 1 102 ? -7.365 -9.936 -6.541 1.00 96.06 102 ILE A C 1
ATOM 770 O O . ILE A 1 102 ? -7.639 -9.877 -7.739 1.00 96.06 102 ILE A O 1
ATOM 774 N N . THR A 1 103 ? -6.353 -9.247 -6.017 1.00 93.94 103 THR A N 1
ATOM 775 C CA . THR A 1 103 ? -5.550 -8.306 -6.799 1.00 93.94 103 THR A CA 1
ATOM 776 C C . THR A 1 103 ? -4.719 -9.016 -7.862 1.00 93.94 103 THR A C 1
ATOM 778 O O . THR A 1 103 ? -4.807 -8.674 -9.040 1.00 93.94 103 THR A O 1
ATOM 781 N N . GLY A 1 104 ? -3.945 -10.023 -7.454 1.00 92.25 104 GLY A N 1
ATOM 782 C C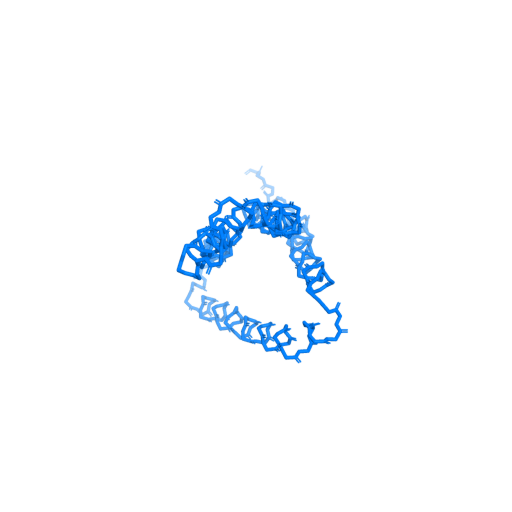A . GLY A 1 104 ? -2.999 -10.732 -8.311 1.00 92.25 104 GLY A CA 1
ATOM 783 C C . GLY A 1 104 ? -3.663 -11.615 -9.362 1.00 92.25 104 GLY A C 1
ATOM 784 O O . GLY A 1 104 ? -3.177 -11.679 -10.487 1.00 92.25 104 GLY A O 1
ATOM 785 N N . PHE A 1 105 ? -4.778 -12.269 -9.022 1.00 93.44 105 PHE A N 1
ATOM 786 C CA . PHE A 1 105 ? -5.430 -13.224 -9.923 1.00 93.44 105 PHE A CA 1
ATOM 787 C C . PHE A 1 105 ? -6.588 -12.629 -10.731 1.00 93.44 105 PHE A C 1
ATOM 789 O O . PHE A 1 105 ? -6.898 -13.161 -11.794 1.00 93.44 105 PHE A O 1
ATOM 796 N N . PHE A 1 106 ? -7.223 -11.546 -10.265 1.00 94.81 106 PHE A N 1
ATOM 797 C CA . PHE A 1 106 ? -8.403 -10.982 -10.930 1.00 94.81 106 PHE A CA 1
ATOM 798 C C . PHE A 1 106 ? -8.220 -9.523 -11.340 1.00 94.81 106 PHE A C 1
ATOM 800 O O . PHE A 1 106 ? -8.341 -9.223 -12.526 1.00 94.81 106 PHE A O 1
ATOM 807 N N . LEU A 1 107 ? -7.937 -8.603 -10.412 1.00 93.19 107 LEU A N 1
ATOM 808 C CA . LEU A 1 107 ? -7.949 -7.163 -10.724 1.00 93.19 107 LEU A CA 1
ATOM 809 C C . LEU A 1 107 ? -6.882 -6.784 -11.755 1.00 93.19 107 LEU A C 1
ATOM 811 O O . LEU A 1 107 ? -7.214 -6.172 -12.769 1.00 93.19 107 LEU A O 1
ATOM 815 N N . LEU A 1 108 ? -5.633 -7.218 -11.558 1.00 92.56 108 LEU A N 1
ATOM 816 C CA . LEU A 1 108 ? -4.548 -6.885 -12.485 1.00 92.56 108 LEU A CA 1
ATOM 817 C C . LEU A 1 108 ? -4.814 -7.400 -13.905 1.00 92.56 108 LEU A C 1
ATOM 819 O O . LEU A 1 108 ? -4.569 -6.677 -14.866 1.00 92.56 108 LEU A O 1
ATOM 823 N N . GLY A 1 109 ? -5.352 -8.615 -14.043 1.00 90.31 109 GLY A N 1
ATOM 824 C CA . GLY A 1 109 ? -5.658 -9.208 -15.348 1.00 90.31 109 GLY A CA 1
ATOM 825 C C . GLY A 1 109 ? -6.926 -8.663 -16.015 1.00 90.31 109 GLY A C 1
ATOM 826 O O . GLY A 1 109 ? -7.027 -8.708 -17.237 1.00 90.31 109 GLY A O 1
ATOM 827 N N . SER A 1 110 ? -7.892 -8.156 -15.242 1.00 93.56 110 SER A N 1
ATOM 828 C CA . SER A 1 110 ? -9.198 -7.718 -15.765 1.00 93.56 110 SER A CA 1
ATOM 829 C C . SER A 1 110 ? -9.289 -6.218 -16.030 1.00 93.56 110 SER A C 1
ATOM 831 O O . SER A 1 110 ? -9.814 -5.819 -17.066 1.00 93.56 110 SER A O 1
ATOM 833 N N . VAL A 1 111 ? -8.796 -5.386 -15.109 1.00 92.38 111 VAL A N 1
ATOM 834 C CA . VAL A 1 111 ? -8.904 -3.917 -15.190 1.00 92.38 111 VAL A CA 1
ATOM 835 C C . VAL A 1 111 ? -7.548 -3.226 -15.343 1.00 92.38 111 VAL A C 1
ATOM 837 O O . VAL A 1 111 ? -7.497 -2.017 -15.552 1.00 92.38 111 VAL A O 1
ATOM 840 N N . GLY A 1 112 ? -6.446 -3.975 -15.272 1.00 90.19 112 GLY A N 1
ATOM 841 C CA . GLY A 1 112 ? -5.093 -3.444 -15.419 1.00 90.19 112 GLY A CA 1
ATOM 842 C C . GLY A 1 112 ? -4.555 -2.760 -14.160 1.00 90.19 112 GLY A C 1
ATOM 843 O O . GLY A 1 112 ? -5.251 -2.566 -13.159 1.00 90.19 112 GLY A O 1
ATOM 844 N N . GLU A 1 113 ? -3.277 -2.389 -14.209 1.00 86.50 113 GLU A N 1
ATOM 845 C CA . GLU A 1 113 ? -2.528 -1.850 -13.067 1.00 86.50 113 GLU A CA 1
ATOM 846 C C . GLU A 1 113 ? -3.096 -0.519 -12.553 1.00 86.50 113 GLU A C 1
ATOM 848 O O . GLU A 1 113 ? -3.392 -0.390 -11.364 1.00 86.50 113 GLU A O 1
ATOM 853 N N . SER A 1 114 ? -3.311 0.463 -13.436 1.00 86.12 114 SER A N 1
ATOM 854 C CA . SER A 1 114 ? -3.751 1.807 -13.033 1.00 86.12 114 SER A CA 1
ATOM 855 C C . SER A 1 114 ? -5.132 1.804 -12.368 1.00 86.12 114 SER A C 1
ATOM 857 O O . SER A 1 114 ? -5.341 2.480 -11.356 1.00 86.12 114 SER A O 1
ATOM 859 N N . SER A 1 115 ? -6.080 1.017 -12.887 1.00 89.56 115 SER A N 1
ATOM 860 C CA . SER A 1 115 ? -7.412 0.890 -12.284 1.00 89.56 115 SER A CA 1
ATOM 861 C C . SER A 1 115 ? -7.363 0.113 -10.971 1.00 89.56 115 SER A C 1
ATOM 863 O O . SER A 1 115 ? -8.025 0.504 -10.012 1.00 89.56 115 SER A O 1
ATOM 865 N N . THR A 1 116 ? -6.531 -0.927 -10.885 1.00 91.38 116 THR A N 1
ATOM 866 C CA . THR A 1 116 ? -6.301 -1.678 -9.641 1.00 91.38 116 THR A CA 1
ATOM 867 C C . THR A 1 116 ? -5.765 -0.771 -8.530 1.00 91.38 116 THR A C 1
ATOM 869 O O . THR A 1 116 ? -6.284 -0.783 -7.412 1.00 91.38 116 THR A O 1
ATOM 872 N N . LEU A 1 117 ? -4.779 0.075 -8.841 1.00 88.75 117 LEU A N 1
ATOM 873 C CA . LEU A 1 117 ? -4.244 1.065 -7.903 1.00 88.75 117 LEU A CA 1
ATOM 874 C C . LEU A 1 117 ? -5.299 2.096 -7.492 1.00 88.75 117 LEU A C 1
ATOM 876 O O . LEU A 1 117 ? -5.421 2.411 -6.310 1.00 88.75 117 LEU A O 1
ATOM 880 N N . SER A 1 118 ? -6.109 2.574 -8.439 1.00 88.44 118 SER A N 1
ATOM 881 C CA . SER A 1 118 ? -7.205 3.507 -8.144 1.00 88.44 118 SER A CA 1
ATOM 882 C C . SER A 1 118 ? -8.220 2.902 -7.167 1.00 88.44 118 SER A C 1
ATOM 884 O O . SER A 1 118 ? -8.638 3.564 -6.219 1.00 88.44 118 SER A O 1
ATOM 886 N N . ILE A 1 119 ? -8.570 1.623 -7.342 1.00 92.75 119 ILE A N 1
ATOM 887 C CA . ILE A 1 119 ? -9.438 0.887 -6.412 1.00 92.75 119 ILE A CA 1
ATOM 888 C C . ILE A 1 119 ? -8.786 0.799 -5.025 1.00 92.75 119 ILE A C 1
ATOM 890 O O . ILE A 1 119 ? -9.441 1.087 -4.024 1.00 92.75 119 ILE A O 1
ATOM 894 N N . ALA A 1 120 ? -7.498 0.455 -4.947 1.00 90.00 120 ALA A N 1
ATOM 895 C CA . ALA A 1 120 ? -6.778 0.364 -3.676 1.00 90.00 120 ALA A CA 1
ATOM 896 C C . ALA A 1 120 ? -6.743 1.706 -2.920 1.00 90.00 120 ALA A C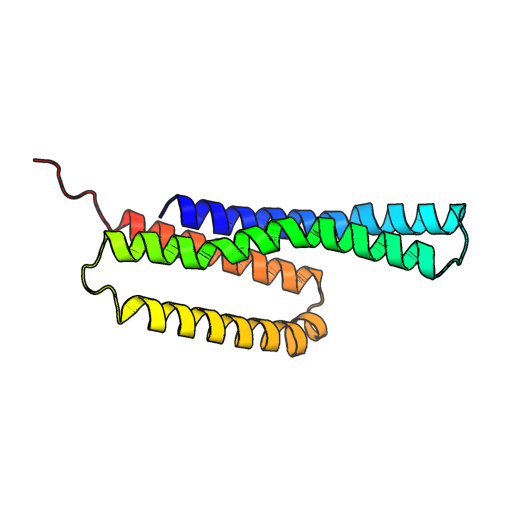 1
ATOM 898 O O . ALA A 1 120 ? -6.972 1.748 -1.708 1.00 90.00 120 ALA A O 1
ATOM 899 N N . VAL A 1 121 ? -6.518 2.810 -3.638 1.00 89.12 121 VAL A N 1
ATOM 900 C CA . VAL A 1 121 ? -6.559 4.176 -3.095 1.00 89.12 121 VAL A CA 1
ATOM 901 C C . VAL A 1 121 ? -7.949 4.504 -2.553 1.00 89.12 121 VAL A C 1
ATOM 903 O O . VAL A 1 121 ? -8.069 4.968 -1.420 1.00 89.12 121 VAL A O 1
ATOM 906 N N . LEU A 1 122 ? -9.007 4.216 -3.318 1.00 92.69 122 LEU A N 1
ATOM 907 C CA . LEU A 1 122 ? -10.388 4.438 -2.879 1.00 92.69 122 LEU A CA 1
ATOM 908 C C . LEU A 1 122 ? -10.713 3.653 -1.604 1.00 92.69 122 LEU A C 1
ATOM 910 O O . LEU A 1 122 ? -11.337 4.201 -0.699 1.00 92.69 122 LEU A O 1
ATOM 914 N N . LEU A 1 123 ? -10.258 2.403 -1.495 1.00 91.44 123 LEU A N 1
ATOM 915 C CA . LEU A 1 123 ? -10.462 1.587 -0.296 1.00 91.44 123 LEU A CA 1
ATOM 916 C C . LEU A 1 123 ? -9.749 2.161 0.941 1.00 91.44 123 LEU A C 1
ATOM 918 O O . LEU A 1 123 ? -10.360 2.204 2.008 1.00 91.44 123 LEU A O 1
ATOM 922 N N . ASN A 1 124 ? -8.514 2.662 0.805 1.00 87.94 124 ASN A N 1
ATOM 923 C CA . ASN A 1 124 ? -7.800 3.337 1.905 1.00 87.94 124 ASN A CA 1
ATOM 924 C C . ASN A 1 124 ? -8.542 4.613 2.348 1.00 87.94 124 ASN A C 1
ATOM 926 O O . ASN A 1 124 ? -8.755 4.851 3.537 1.00 87.94 124 ASN A O 1
ATOM 930 N N . LEU A 1 125 ? -9.017 5.420 1.392 1.00 86.81 125 LEU A N 1
ATOM 931 C CA . LEU A 1 125 ? -9.796 6.625 1.699 1.00 86.81 125 LEU A CA 1
ATOM 932 C C . LEU A 1 125 ? -11.138 6.298 2.371 1.00 86.81 125 LEU A C 1
ATOM 934 O O . LEU A 1 125 ? -11.544 6.993 3.304 1.00 86.81 125 LEU A O 1
ATOM 938 N N . LEU A 1 126 ? -11.811 5.226 1.942 1.00 91.62 126 LEU A N 1
ATOM 939 C CA . LEU A 1 126 ? -13.028 4.732 2.587 1.00 91.62 126 LEU A CA 1
ATOM 940 C C . LEU A 1 126 ? -12.753 4.285 4.026 1.00 91.62 126 LEU A C 1
ATOM 942 O O . LEU A 1 126 ? -13.518 4.645 4.920 1.00 91.62 126 LEU A O 1
ATOM 946 N N . ALA A 1 127 ? -11.654 3.570 4.280 1.00 86.81 127 ALA A N 1
ATOM 947 C CA . ALA A 1 127 ? -11.255 3.189 5.634 1.00 86.81 127 ALA A CA 1
ATOM 948 C C . ALA A 1 127 ? -11.032 4.424 6.527 1.00 86.81 127 ALA A C 1
ATOM 950 O O . ALA A 1 127 ? -11.575 4.499 7.634 1.00 86.81 127 ALA A O 1
ATOM 951 N N . ALA A 1 128 ? -10.326 5.441 6.022 1.00 83.38 128 ALA A N 1
ATOM 952 C CA . ALA A 1 128 ? -10.140 6.710 6.725 1.00 83.38 128 ALA A CA 1
ATOM 953 C C . ALA A 1 128 ? -11.476 7.424 7.020 1.00 83.38 128 ALA A C 1
ATOM 955 O O . ALA A 1 128 ? -11.684 7.924 8.130 1.00 83.38 128 ALA A O 1
ATOM 956 N N . ALA A 1 129 ? -12.406 7.440 6.060 1.00 87.19 129 ALA A N 1
ATOM 957 C CA . ALA A 1 129 ? -13.730 8.044 6.216 1.00 87.19 129 ALA A CA 1
ATOM 958 C C . ALA A 1 129 ? -14.602 7.308 7.249 1.00 87.19 129 ALA A C 1
ATOM 960 O O . ALA A 1 129 ? -15.287 7.947 8.050 1.00 87.19 129 ALA A O 1
ATOM 961 N N . VAL A 1 130 ? -14.548 5.973 7.275 1.00 87.12 130 VAL A N 1
ATOM 962 C CA . VAL A 1 130 ? -15.247 5.154 8.276 1.00 87.12 130 VAL A CA 1
ATOM 963 C C . VAL A 1 130 ? -14.740 5.484 9.679 1.00 87.12 130 VAL A C 1
ATOM 965 O O . VAL A 1 130 ? -15.544 5.722 10.581 1.00 87.12 130 VAL A O 1
ATOM 968 N N . VAL A 1 131 ? -13.420 5.577 9.865 1.00 83.50 131 VAL A N 1
ATOM 969 C CA . VAL A 1 131 ? -12.829 5.950 11.161 1.00 83.50 131 VAL A CA 1
ATOM 970 C C . VAL A 1 131 ? -13.270 7.350 11.589 1.00 83.50 131 VAL A C 1
ATOM 972 O O . VAL A 1 131 ? -13.689 7.531 12.732 1.00 83.50 131 VAL A O 1
ATOM 975 N N . LEU A 1 132 ? -13.255 8.322 10.672 1.00 82.44 132 LEU A N 1
ATOM 976 C CA . LEU A 1 132 ? -13.753 9.680 10.916 1.00 82.44 132 LEU A CA 1
ATOM 977 C C . LEU A 1 132 ? -15.207 9.709 11.390 1.00 82.44 132 LEU A C 1
ATOM 979 O O . LEU A 1 132 ? -15.560 10.462 12.300 1.00 82.44 132 LEU A O 1
ATOM 983 N N . TRP A 1 133 ? -16.064 8.911 10.760 1.00 85.62 133 TRP A N 1
ATOM 984 C CA . TRP A 1 133 ? -17.482 8.860 11.089 1.00 85.62 133 TRP A CA 1
ATOM 985 C C . TRP A 1 133 ? -17.732 8.309 12.499 1.00 85.62 133 TRP A C 1
ATOM 987 O O . TRP A 1 133 ? -18.546 8.865 13.239 1.00 85.62 133 TRP A O 1
ATOM 997 N N . PHE A 1 134 ? -16.997 7.269 12.905 1.00 80.94 134 PHE A N 1
ATOM 998 C CA . PHE A 1 134 ? -17.080 6.720 14.262 1.00 80.94 134 PHE A CA 1
ATOM 999 C C . PHE A 1 134 ? -16.468 7.642 15.327 1.00 80.94 134 PHE A C 1
ATOM 1001 O O . PHE A 1 134 ? -17.012 7.740 16.430 1.00 80.94 134 PHE A O 1
ATOM 1008 N N . ASP A 1 135 ? -15.386 8.356 15.004 1.00 77.81 135 ASP A N 1
ATOM 1009 C CA . ASP A 1 135 ? -14.767 9.323 15.919 1.00 77.81 135 ASP A CA 1
ATOM 1010 C C . ASP A 1 135 ? -15.718 10.497 16.199 1.00 77.81 135 ASP A C 1
ATOM 1012 O O . ASP A 1 135 ? -15.949 10.845 17.352 1.00 77.81 135 ASP A O 1
ATOM 1016 N N . ARG A 1 136 ? -16.399 11.023 15.168 1.00 75.00 136 ARG A N 1
ATOM 1017 C CA . ARG A 1 136 ? -17.401 12.098 15.321 1.00 75.00 136 ARG A CA 1
ATOM 1018 C C . ARG A 1 136 ? -18.635 11.698 16.132 1.00 75.00 136 ARG A C 1
ATOM 1020 O O . ARG A 1 136 ? -19.266 12.561 16.734 1.00 75.00 136 ARG A O 1
ATOM 1027 N N . ARG A 1 137 ? -19.005 10.414 16.132 1.00 69.00 137 ARG A N 1
ATOM 1028 C CA . ARG A 1 137 ? -20.120 9.888 16.945 1.00 69.00 137 ARG A CA 1
ATOM 1029 C C . ARG A 1 137 ? -19.727 9.612 18.392 1.00 69.00 137 ARG A C 1
ATOM 1031 O O . ARG A 1 137 ? -20.598 9.501 19.248 1.00 69.00 137 ARG A O 1
ATOM 1038 N N . SER A 1 138 ? -18.431 9.539 18.668 1.00 60.03 138 SER A N 1
ATOM 1039 C CA . SER A 1 138 ? -17.891 9.483 20.018 1.00 60.03 138 SER A CA 1
ATOM 1040 C C . SER A 1 138 ? -17.743 10.917 20.531 1.00 60.03 138 SER A C 1
ATOM 1042 O O . SER A 1 138 ? -16.645 11.467 20.517 1.00 60.03 138 SER A O 1
ATOM 1044 N N . ALA A 1 139 ? -18.852 11.555 20.921 1.00 48.00 139 ALA A N 1
ATOM 1045 C CA . ALA A 1 139 ? -18.824 12.891 21.523 1.00 48.00 139 ALA A CA 1
ATOM 1046 C C . ALA A 1 139 ? -17.774 12.958 22.659 1.00 48.00 139 ALA A C 1
ATOM 1048 O O . ALA A 1 139 ? -17.560 11.948 23.343 1.00 48.00 139 ALA A O 1
ATOM 1049 N N . PRO A 1 140 ? -17.101 14.108 22.870 1.00 45.62 140 PRO A N 1
AT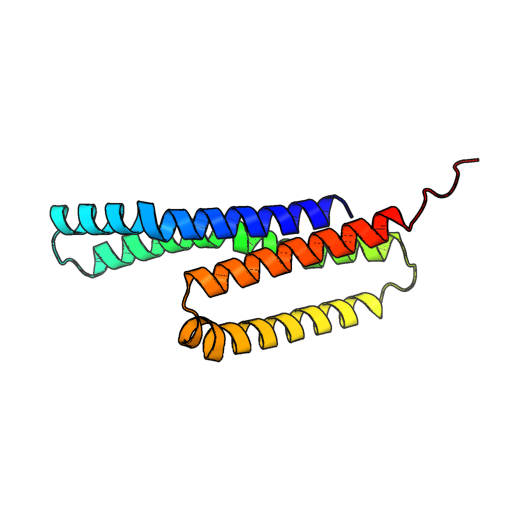OM 1050 C CA . PRO A 1 140 ? -16.202 14.264 24.002 1.00 45.62 140 PRO A CA 1
ATOM 1051 C C . PRO A 1 140 ? -17.012 14.003 25.269 1.00 45.62 140 PRO A C 1
ATOM 1053 O O . PRO A 1 140 ? -18.004 14.688 25.506 1.00 45.62 140 PRO A O 1
ATOM 1056 N N . PHE A 1 141 ? -16.604 13.012 26.065 1.00 48.28 141 PHE A N 1
ATOM 1057 C CA . PHE A 1 141 ? -17.052 12.945 27.448 1.00 48.28 141 PHE A CA 1
ATOM 1058 C C . PHE A 1 141 ? -16.712 14.293 28.080 1.00 48.28 141 PHE A C 1
ATOM 1060 O O . PHE A 1 141 ? -15.552 14.712 28.117 1.00 48.28 141 PHE A O 1
ATOM 1067 N N . GLU A 1 142 ? -17.779 14.983 28.448 1.00 42.66 142 GLU A N 1
ATOM 1068 C CA . GLU A 1 142 ? -17.840 16.233 29.177 1.00 42.66 142 GLU A CA 1
ATOM 1069 C C . GLU A 1 142 ? -16.790 16.219 30.294 1.00 42.66 142 GLU A C 1
ATOM 1071 O O . GLU A 1 142 ? -16.822 15.378 31.193 1.00 42.66 142 GLU A O 1
ATOM 1076 N N . LYS A 1 143 ? -15.796 17.107 30.193 1.00 43.75 143 LYS A N 1
ATOM 1077 C CA . LYS A 1 143 ? -14.929 17.433 31.324 1.00 43.75 143 LYS A CA 1
ATOM 1078 C C . LYS A 1 143 ? -15.753 18.318 32.261 1.00 43.75 143 LYS A C 1
ATOM 1080 O O . LYS A 1 143 ? -15.759 19.532 32.073 1.00 43.75 143 LYS A O 1
ATOM 1085 N N . THR A 1 144 ? -16.479 17.706 33.193 1.00 50.06 144 THR A N 1
ATOM 1086 C CA . THR A 1 144 ? -16.891 18.353 34.451 1.00 50.06 144 THR A CA 1
ATOM 1087 C C . THR 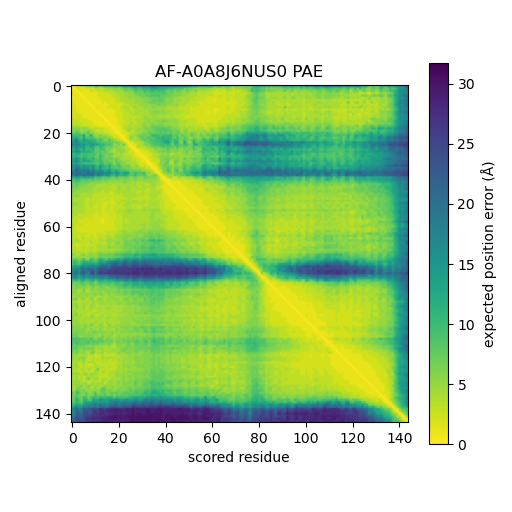A 1 144 ? -15.724 18.395 35.419 1.00 50.06 144 THR A C 1
ATOM 1089 O O . THR A 1 144 ? -15.030 17.355 35.511 1.00 50.06 144 THR A O 1
#

Secondary structure (DSSP, 8-state):
-HHHHHHHHHHHHHHHHHHHHIIIIIHHHHHHHHHHH-S-HHHHHHHHHHHHHHHHHHHHHHHHHHHHHHHHHHHTT-S-HHHHHHHHHHHHHHHHHHHHHHIIIIIHHHHHHHHHHHHHHHHHHHHHHHHHHHHHHS------

Foldseek 3Di:
DVLLLVLLLQLLVLLVVLVCCVVPPVVVVLVVCCVVVPPPPVVSVVSVVVSVCVSCVRNVVSVVVNLVVVLVVVVVVDPPNPPVNVVSVVV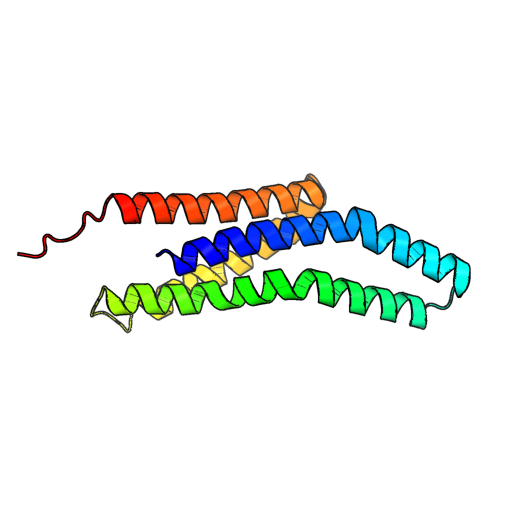VVVCVVVLCCCLVPPCCVPVNDVVSSVVVSVVSVVVSVVVVVVVVVPPPPDPD

Sequence (144 aa):
MLGYMILEIGIAITALLASVAVISLLGNIYVSFHDLFGDNPIFLTAVRVILSIGCLLPPAVLMGATLPLLLVFITNRNHFFQKGVGRLYSINTFGAVLGVFITGFFLLGSVGESSTLSIAVLLNLLAAAVVLWFDRRSAPFEKT

Radius of gyration: 19.85 Å; Cα contacts (8 Å, |Δi|>4): 81; chains: 1; bounding box: 45×32×59 Å

Solvent-accessible surface area (backbone atoms only — not comparable to full-atom values): 7885 Å² total; per-residue (Å²): 103,70,70,56,38,52,37,31,52,46,29,34,50,38,47,50,49,30,53,52,40,49,67,60,47,48,50,52,52,51,51,53,48,38,76,73,63,48,92,46,65,68,61,55,48,52,54,50,49,54,54,48,48,67,44,47,47,63,28,52,54,39,61,66,45,48,61,63,53,51,50,55,53,48,50,78,73,38,94,69,56,76,70,52,54,58,52,52,52,52,50,50,53,51,48,50,54,52,48,50,49,49,39,70,72,43,36,44,77,72,62,30,64,72,52,40,51,52,52,53,36,51,51,33,50,48,53,34,50,52,53,50,56,55,52,68,70,55,66,79,80,78,86,124

pLDDT: mean 82.63, std 11.54, range [42.66, 96.38]

Organism: NCBI:txid2841695